Protein AF-A0A376YL29-F1 (afdb_monomer_lite)

Structure (mmCIF, N/CA/C/O backbone):
data_AF-A0A376YL29-F1
#
_entry.id   AF-A0A376YL29-F1
#
loop_
_atom_site.group_PDB
_atom_site.id
_atom_site.type_symbol
_atom_site.label_atom_id
_atom_site.label_alt_id
_atom_site.label_comp_id
_atom_site.label_asym_id
_atom_site.label_entity_id
_atom_site.label_seq_id
_atom_site.pdbx_PDB_ins_code
_atom_site.Cartn_x
_atom_site.Cartn_y
_atom_site.Cartn_z
_atom_site.occupancy
_atom_site.B_iso_or_equiv
_atom_site.auth_seq_id
_atom_site.auth_comp_id
_atom_site.auth_asym_id
_atom_site.auth_atom_id
_atom_site.pdbx_PDB_model_num
ATOM 1 N N . MET A 1 1 ? 11.051 -0.601 -10.363 1.00 62.66 1 MET A N 1
ATOM 2 C CA . MET A 1 1 ? 10.315 0.545 -9.777 1.00 62.66 1 MET A CA 1
ATOM 3 C C . MET A 1 1 ? 11.108 1.098 -8.595 1.00 62.66 1 MET A C 1
ATOM 5 O O . MET A 1 1 ? 11.538 0.304 -7.768 1.00 62.66 1 MET A O 1
ATOM 9 N N . ARG A 1 2 ? 11.377 2.409 -8.527 1.00 68.88 2 ARG A N 1
ATOM 10 C CA . ARG A 1 2 ? 12.090 3.039 -7.397 1.00 68.88 2 ARG A CA 1
ATOM 11 C C . ARG A 1 2 ? 11.069 3.792 -6.542 1.00 68.88 2 ARG A C 1
ATOM 13 O O . ARG A 1 2 ? 10.361 4.634 -7.085 1.00 68.88 2 ARG A O 1
ATOM 20 N N . LEU A 1 3 ? 10.995 3.483 -5.246 1.00 71.62 3 LEU A N 1
ATOM 21 C CA . LEU A 1 3 ? 10.178 4.260 -4.308 1.00 71.62 3 LEU A CA 1
ATOM 22 C C . LEU A 1 3 ? 10.707 5.698 -4.236 1.00 71.62 3 LEU A C 1
ATOM 24 O O . LEU A 1 3 ? 11.918 5.931 -4.365 1.00 71.62 3 LEU A O 1
ATOM 28 N N . ASP A 1 4 ? 9.805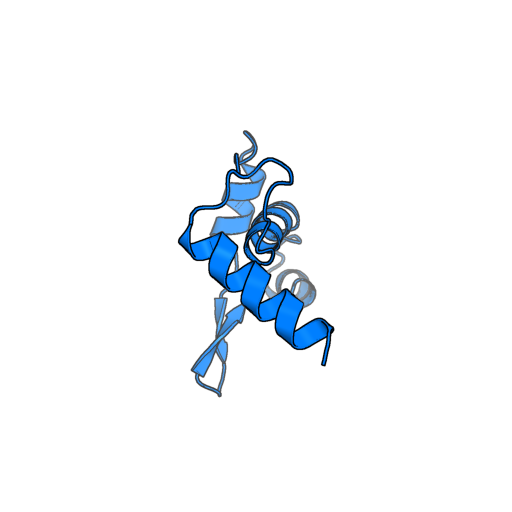 6.658 -4.075 1.00 77.56 4 ASP A N 1
ATOM 29 C CA . ASP A 1 4 ? 10.169 8.044 -3.842 1.00 77.56 4 ASP A CA 1
ATOM 30 C C . ASP A 1 4 ? 10.971 8.159 -2.536 1.00 77.56 4 ASP A C 1
ATOM 32 O O . ASP A 1 4 ? 10.967 7.277 -1.677 1.00 77.56 4 ASP A O 1
ATOM 36 N N . LYS A 1 5 ? 11.755 9.232 -2.413 1.00 79.19 5 LYS A N 1
ATOM 37 C CA . LYS A 1 5 ? 12.601 9.444 -1.228 1.00 79.19 5 LYS A CA 1
ATOM 38 C C . LYS A 1 5 ? 11.810 9.987 -0.031 1.00 79.19 5 LYS A C 1
ATOM 40 O O . LYS A 1 5 ? 12.409 10.182 1.024 1.00 79.19 5 LYS A O 1
ATOM 45 N N . GLY A 1 6 ? 10.534 10.320 -0.222 1.00 80.81 6 GLY A N 1
ATOM 46 C CA . GLY A 1 6 ? 9.670 10.853 0.815 1.00 80.81 6 GLY A CA 1
ATOM 47 C C . GLY A 1 6 ? 9.203 9.760 1.770 1.00 80.81 6 GLY A C 1
ATOM 48 O O . GLY A 1 6 ? 9.235 8.570 1.469 1.00 80.81 6 GLY A O 1
ATOM 49 N N . ASN A 1 7 ? 8.762 10.179 2.955 1.00 89.06 7 ASN A N 1
ATOM 50 C CA . ASN A 1 7 ? 8.168 9.264 3.931 1.00 89.06 7 ASN A CA 1
ATOM 51 C C . ASN A 1 7 ? 6.671 9.029 3.677 1.00 89.06 7 ASN A C 1
ATOM 53 O O . ASN A 1 7 ? 6.096 8.140 4.297 1.00 89.06 7 ASN A O 1
ATOM 57 N N . GLU A 1 8 ? 6.051 9.807 2.785 1.00 89.94 8 GLU A N 1
ATOM 58 C CA . GLU A 1 8 ? 4.605 9.807 2.530 1.00 89.94 8 GLU A CA 1
ATOM 59 C C . GLU A 1 8 ? 4.125 8.433 2.061 1.00 89.94 8 GLU A C 1
ATOM 61 O O . GLU A 1 8 ? 3.239 7.851 2.678 1.00 89.94 8 GLU A O 1
ATOM 66 N N . THR A 1 9 ? 4.792 7.840 1.067 1.00 91.62 9 THR A N 1
ATOM 67 C CA . THR A 1 9 ? 4.446 6.502 0.565 1.00 91.62 9 THR A CA 1
ATOM 68 C C . THR A 1 9 ? 4.538 5.429 1.646 1.00 91.62 9 THR A C 1
ATOM 70 O O . THR A 1 9 ? 3.671 4.563 1.734 1.00 91.62 9 THR A O 1
ATOM 73 N N . ILE A 1 10 ? 5.576 5.472 2.489 1.00 91.25 10 ILE A N 1
ATOM 74 C CA . ILE A 1 10 ? 5.745 4.504 3.583 1.00 91.25 10 ILE A CA 1
ATOM 75 C C . ILE A 1 10 ? 4.632 4.687 4.616 1.00 91.25 10 ILE A C 1
ATOM 77 O O . ILE A 1 10 ? 4.055 3.709 5.095 1.00 91.25 10 ILE A O 1
ATOM 81 N N . GLU A 1 11 ? 4.325 5.935 4.958 1.00 93.06 11 GLU A N 1
ATOM 82 C CA . GLU A 1 11 ? 3.281 6.260 5.916 1.00 93.06 11 GLU A CA 1
ATOM 83 C C . GLU A 1 11 ? 1.904 5.799 5.423 1.00 93.06 11 GLU A C 1
ATOM 85 O O . GLU A 1 11 ? 1.190 5.129 6.173 1.00 93.06 11 GLU A O 1
ATOM 90 N N . GLU A 1 12 ? 1.565 6.083 4.166 1.00 94.06 12 GLU A N 1
ATOM 91 C CA . GLU A 1 12 ? 0.330 5.633 3.524 1.00 94.06 12 GLU A CA 1
ATOM 92 C C . GLU A 1 12 ? 0.246 4.104 3.482 1.00 94.06 12 GLU A C 1
ATOM 94 O O . GLU A 1 12 ? -0.719 3.531 3.992 1.00 94.06 12 GLU A O 1
ATOM 99 N N . ALA A 1 13 ? 1.285 3.435 2.965 1.00 92.81 13 ALA A N 1
ATOM 100 C CA . ALA A 1 13 ? 1.339 1.978 2.838 1.00 92.81 13 ALA A CA 1
ATOM 101 C C . ALA A 1 13 ? 1.178 1.267 4.191 1.00 92.81 13 ALA A C 1
ATOM 103 O O . ALA A 1 13 ? 0.475 0.262 4.298 1.00 92.81 13 ALA A O 1
ATOM 104 N N . SER A 1 14 ? 1.788 1.808 5.251 1.00 93.38 14 SER A N 1
ATOM 105 C CA . SER A 1 14 ? 1.725 1.229 6.600 1.00 93.38 14 SER A CA 1
ATOM 106 C C . SER A 1 14 ? 0.335 1.298 7.245 1.00 93.38 14 SER A C 1
ATOM 108 O O . SER A 1 14 ? 0.047 0.540 8.171 1.00 93.38 14 SER A O 1
ATOM 110 N N . LYS A 1 15 ? -0.528 2.206 6.773 1.00 94.62 15 LYS A N 1
ATOM 111 C CA . LYS A 1 15 ? -1.846 2.492 7.357 1.00 94.62 15 LYS A CA 1
ATOM 112 C C . LYS A 1 15 ? -3.003 1.919 6.545 1.00 94.62 15 LYS A C 1
ATOM 114 O O . LYS A 1 15 ? -4.153 2.129 6.933 1.00 94.62 15 LYS A O 1
ATOM 119 N N . ILE A 1 16 ? -2.729 1.203 5.452 1.00 95.56 16 ILE A N 1
ATOM 120 C CA . ILE A 1 16 ? -3.764 0.630 4.589 1.00 95.56 16 ILE A CA 1
ATOM 121 C C . ILE A 1 16 ? -4.638 -0.354 5.382 1.00 95.56 16 ILE A C 1
ATOM 123 O O . ILE A 1 16 ? -4.150 -1.397 5.825 1.00 95.56 16 ILE A O 1
ATOM 127 N N . PRO A 1 17 ? -5.945 -0.074 5.550 1.00 94.88 17 PRO A N 1
ATOM 128 C CA . PRO A 1 17 ? -6.845 -0.974 6.253 1.00 94.88 17 PRO A CA 1
ATOM 129 C C . PRO A 1 17 ? -7.247 -2.135 5.346 1.00 94.88 17 PRO A C 1
ATOM 131 O O . PRO A 1 17 ? -7.898 -1.942 4.311 1.00 94.88 17 PRO A O 1
ATOM 134 N N . VAL A 1 18 ? -6.906 -3.350 5.770 1.00 94.25 18 VAL A N 1
ATOM 135 C CA . VAL A 1 18 ? -7.222 -4.585 5.048 1.00 94.25 18 VAL A CA 1
ATOM 136 C C . VAL A 1 18 ? -7.942 -5.566 5.967 1.00 94.25 18 VAL A C 1
ATOM 138 O O . VAL A 1 18 ? -7.626 -5.676 7.150 1.00 94.25 18 VAL A O 1
ATOM 141 N N . GLY A 1 19 ? -8.925 -6.281 5.425 1.00 93.31 19 GLY A N 1
ATOM 142 C CA . GLY A 1 19 ? -9.639 -7.338 6.133 1.00 93.31 19 GLY A CA 1
ATOM 143 C C . GLY A 1 19 ? -10.121 -8.442 5.199 1.00 93.31 19 GLY A C 1
ATOM 144 O O . GLY A 1 19 ? -9.873 -8.410 3.995 1.00 93.31 19 GLY A O 1
ATOM 145 N N . ILE A 1 20 ? -10.833 -9.415 5.765 1.00 94.88 20 ILE A N 1
ATOM 146 C CA . ILE A 1 20 ? -11.454 -10.516 5.024 1.00 94.88 20 ILE A CA 1
ATOM 147 C C . ILE A 1 20 ? -12.962 -10.275 4.947 1.00 94.88 20 ILE A C 1
ATOM 149 O O . ILE A 1 20 ? -13.600 -9.971 5.957 1.00 94.88 20 ILE A O 1
ATOM 153 N N . ASN A 1 21 ? -13.540 -10.374 3.749 1.00 92.50 21 ASN A N 1
ATOM 154 C CA . ASN A 1 21 ? -14.987 -10.257 3.567 1.00 92.50 21 ASN A CA 1
ATOM 155 C C . ASN A 1 21 ? -15.717 -11.581 3.888 1.00 92.50 21 ASN A C 1
ATOM 157 O O . ASN A 1 21 ? -1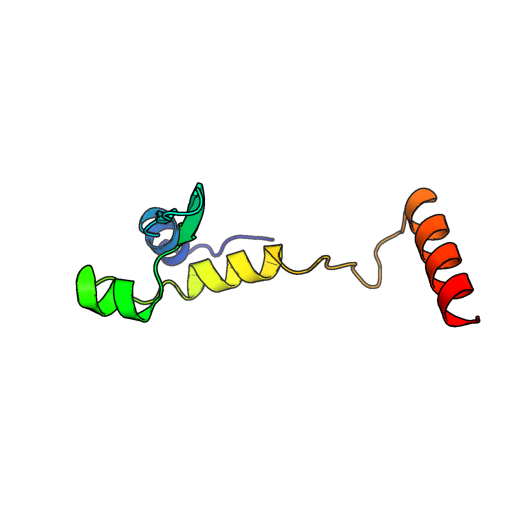5.097 -12.612 4.136 1.00 92.50 21 ASN A O 1
ATOM 161 N N . SER A 1 22 ? -17.052 -11.579 3.855 1.00 94.06 22 SER A N 1
ATOM 162 C CA . SER A 1 22 ? -17.867 -12.776 4.127 1.00 94.06 22 SER A CA 1
ATOM 163 C C . SER A 1 22 ? -17.658 -13.927 3.134 1.00 94.06 22 SER A C 1
ATOM 165 O O . SER A 1 22 ? -18.010 -15.060 3.444 1.00 94.06 22 SER A O 1
ATOM 167 N N . ALA A 1 23 ? -17.084 -13.651 1.961 1.00 95.50 23 ALA A N 1
ATOM 168 C CA . ALA A 1 23 ? -16.712 -14.649 0.963 1.00 95.50 23 ALA A CA 1
ATOM 169 C C . ALA A 1 23 ? -15.275 -15.180 1.150 1.00 95.50 23 ALA A C 1
ATOM 171 O O . ALA A 1 23 ? -14.799 -15.945 0.318 1.00 95.50 23 ALA A O 1
ATOM 172 N N . GLY A 1 24 ? -14.567 -14.774 2.212 1.00 94.56 24 GLY A N 1
ATOM 173 C CA . GLY A 1 24 ? -13.196 -15.212 2.482 1.00 94.56 24 GLY A CA 1
ATOM 174 C C . GLY A 1 24 ? -12.124 -14.500 1.651 1.00 94.56 24 GLY A C 1
ATOM 175 O O . GLY A 1 24 ? -10.981 -14.944 1.624 1.00 94.56 24 GLY A O 1
ATOM 176 N N . GLN A 1 25 ? -12.462 -13.401 0.972 1.00 93.56 25 GLN A 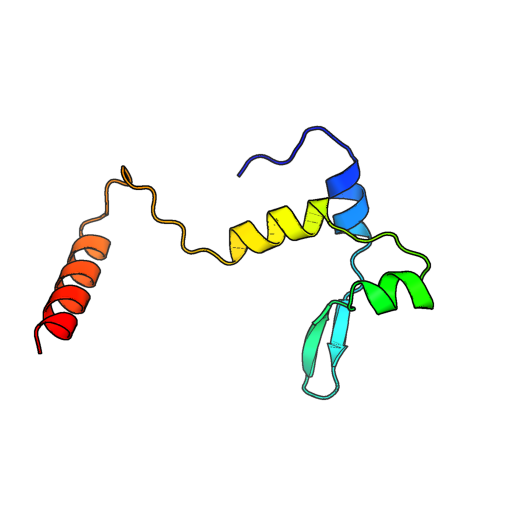N 1
ATOM 177 C CA . GLN A 1 25 ? -11.526 -12.666 0.120 1.00 93.56 25 GLN A CA 1
ATOM 178 C C . GLN A 1 25 ? -10.848 -11.533 0.888 1.00 93.56 25 GLN A C 1
ATOM 180 O O . GLN A 1 25 ? -11.500 -10.814 1.655 1.00 93.56 25 GLN A O 1
ATOM 185 N N . TRP A 1 26 ? -9.560 -11.327 0.609 1.00 92.88 26 TRP A N 1
ATOM 186 C CA . TRP A 1 26 ? -8.832 -10.130 1.017 1.00 92.88 26 TRP A CA 1
ATOM 187 C C . TRP A 1 26 ? -9.467 -8.894 0.385 1.00 92.88 26 TRP A C 1
ATOM 189 O O . TRP A 1 26 ? -9.641 -8.814 -0.830 1.00 92.88 26 TRP A O 1
ATOM 199 N N . LYS A 1 27 ? -9.837 -7.929 1.224 1.00 93.56 27 LYS A N 1
ATOM 200 C CA . LYS A 1 27 ? -10.478 -6.689 0.804 1.00 93.56 27 LYS A CA 1
ATOM 201 C C . LYS A 1 27 ? -9.824 -5.503 1.495 1.00 93.56 27 LYS A C 1
ATOM 203 O O . LYS A 1 27 ? -9.815 -5.408 2.722 1.00 93.56 27 LYS A O 1
ATOM 208 N N . VAL A 1 28 ? -9.331 -4.579 0.680 1.00 94.19 28 VAL A N 1
ATOM 209 C CA . VAL A 1 28 ? -8.882 -3.256 1.119 1.00 94.19 28 VAL A CA 1
ATOM 210 C C . VAL A 1 28 ? -10.104 -2.348 1.282 1.00 94.19 28 VAL A C 1
ATOM 212 O O . VAL A 1 28 ? -11.065 -2.430 0.509 1.00 94.19 28 VAL A O 1
ATOM 215 N N . MET A 1 29 ? -10.107 -1.508 2.316 1.00 94.75 29 MET A N 1
ATOM 216 C CA . MET A 1 29 ? -11.163 -0.511 2.527 1.00 94.75 29 MET A CA 1
ATOM 217 C C . MET A 1 29 ? -11.180 0.525 1.385 1.00 94.75 29 MET A C 1
ATOM 219 O O . MET A 1 29 ? -10.137 0.854 0.835 1.00 94.75 29 MET A O 1
ATOM 223 N N . SER A 1 30 ? -12.347 1.063 1.013 1.00 94.06 30 SER A N 1
ATOM 224 C CA . SER A 1 30 ? -12.410 2.126 -0.004 1.00 94.06 30 SER A CA 1
ATOM 225 C C . SER A 1 30 ? -11.905 3.463 0.549 1.00 94.06 30 SER A C 1
ATOM 227 O O . SER A 1 30 ? -12.075 3.742 1.735 1.00 94.06 30 SER A O 1
ATOM 229 N N . LYS A 1 31 ? -11.361 4.330 -0.317 1.00 93.06 31 LYS A N 1
ATOM 230 C CA . LYS A 1 31 ? -10.884 5.683 0.048 1.00 93.06 31 LYS A CA 1
ATOM 231 C C . LYS A 1 31 ? -11.916 6.491 0.830 1.00 93.06 31 LYS A C 1
ATOM 233 O O . LYS A 1 31 ? -11.604 7.115 1.842 1.00 93.06 31 LYS A O 1
ATOM 238 N N . GLU A 1 32 ? -13.168 6.441 0.379 1.00 94.81 32 GLU A N 1
ATOM 239 C CA . GLU A 1 32 ? -14.265 7.129 1.052 1.00 94.81 32 GLU A CA 1
ATOM 240 C C . GLU A 1 32 ? -14.468 6.640 2.487 1.00 94.81 32 GLU A C 1
ATOM 242 O O . GLU A 1 32 ? -14.643 7.451 3.397 1.00 94.81 32 GLU A O 1
ATOM 247 N N . ASP A 1 33 ? -14.437 5.323 2.695 1.00 94.94 33 ASP A N 1
ATOM 248 C CA . ASP A 1 33 ? -14.613 4.723 4.013 1.00 94.94 33 ASP A CA 1
ATOM 249 C C . ASP A 1 33 ? -13.400 4.973 4.910 1.00 94.94 33 ASP A C 1
ATOM 251 O O . ASP A 1 33 ? -13.585 5.264 6.091 1.00 94.94 33 ASP A O 1
ATOM 255 N N . MET A 1 34 ? -12.180 4.950 4.362 1.00 95.31 34 MET A N 1
ATOM 256 C CA . MET A 1 34 ? -10.969 5.318 5.102 1.00 95.31 34 MET A CA 1
ATOM 257 C C . MET A 1 34 ? -11.094 6.736 5.673 1.00 95.31 34 MET A C 1
ATOM 259 O O . MET A 1 34 ? -10.847 6.958 6.863 1.00 95.31 34 MET A O 1
ATOM 263 N N . LYS A 1 35 ? -11.570 7.687 4.857 1.00 94.75 35 LYS A N 1
ATOM 264 C CA . LYS A 1 35 ? -11.769 9.069 5.298 1.00 94.75 35 LYS A CA 1
ATOM 265 C C . LYS A 1 35 ? -12.910 9.203 6.302 1.00 94.75 35 LYS A C 1
ATOM 267 O O . LYS A 1 35 ? -12.733 9.839 7.338 1.00 94.75 35 LYS A O 1
ATOM 272 N N . LYS A 1 36 ? -14.072 8.609 6.015 1.00 96.44 36 LYS A N 1
ATOM 273 C CA . LYS A 1 36 ? -15.286 8.742 6.841 1.00 96.44 36 LYS A CA 1
ATOM 274 C C . LYS A 1 36 ? -15.164 8.032 8.194 1.00 96.44 36 LYS A C 1
ATOM 276 O O . LYS A 1 36 ? -15.633 8.565 9.193 1.00 96.44 36 LYS A O 1
ATOM 281 N N . LYS A 1 37 ? -14.570 6.834 8.231 1.00 95.62 37 LYS A N 1
ATOM 282 C CA . LYS A 1 37 ? -14.572 5.952 9.414 1.00 95.62 37 LYS A CA 1
ATOM 283 C C . LYS A 1 37 ? -13.294 6.044 10.242 1.00 95.62 37 LYS A C 1
ATOM 285 O O . LYS A 1 37 ? -13.363 5.888 11.455 1.00 95.62 37 LYS A O 1
ATOM 290 N N . LEU A 1 38 ? -12.147 6.279 9.603 1.00 94.62 38 LEU A N 1
ATOM 291 C CA . LEU A 1 38 ? -10.833 6.251 10.260 1.00 94.62 38 LEU A CA 1
ATOM 292 C C . LEU A 1 38 ? -10.123 7.612 10.243 1.00 94.62 38 LEU A C 1
ATOM 294 O O . LEU A 1 38 ? -9.044 7.744 10.812 1.00 94.62 38 LEU A O 1
ATOM 298 N N . ASN A 1 39 ? -10.717 8.623 9.595 1.00 94.12 39 ASN A N 1
ATOM 299 C CA . ASN A 1 39 ? -10.109 9.934 9.354 1.00 94.12 39 ASN A CA 1
ATOM 300 C C . ASN A 1 39 ? -8.712 9.855 8.704 1.00 94.12 39 ASN A C 1
ATOM 302 O O . ASN A 1 39 ? -7.877 10.742 8.883 1.00 94.12 39 ASN A O 1
ATOM 306 N N . LEU A 1 40 ? -8.465 8.802 7.925 1.00 93.50 40 LEU A N 1
ATOM 307 C CA . LEU A 1 40 ? -7.251 8.672 7.127 1.00 93.50 40 LEU A CA 1
ATOM 308 C C . LEU A 1 40 ? -7.374 9.531 5.863 1.00 93.50 40 LEU A C 1
ATOM 310 O O . LEU A 1 40 ? -8.473 9.737 5.343 1.00 93.50 40 LEU A O 1
ATOM 314 N N . HIS A 1 41 ? -6.255 10.080 5.396 1.00 92.00 41 HIS A N 1
ATOM 315 C CA . HIS A 1 41 ? -6.196 10.718 4.081 1.00 92.00 41 HIS A CA 1
ATOM 316 C C . HIS A 1 41 ? -6.224 9.652 2.977 1.00 92.00 41 HIS A C 1
ATOM 318 O O . HIS A 1 41 ? -6.052 8.463 3.250 1.00 92.00 41 HIS A O 1
ATOM 324 N N . SER A 1 42 ? -6.499 10.079 1.743 1.00 92.62 42 SER A N 1
ATOM 325 C CA . SER A 1 42 ? -6.439 9.182 0.587 1.00 92.62 42 SER A CA 1
ATOM 326 C C . SER A 1 42 ? -4.991 8.730 0.372 1.00 92.62 42 SER A C 1
ATOM 328 O O . SER A 1 42 ? -4.131 9.606 0.331 1.00 92.62 42 SER A O 1
ATOM 330 N N . PRO A 1 43 ? -4.709 7.422 0.238 1.00 95.00 43 PRO A N 1
ATOM 331 C CA . PRO A 1 43 ? -3.354 6.910 0.059 1.00 95.00 43 PRO A CA 1
ATOM 332 C C . PRO A 1 43 ? -2.926 6.968 -1.418 1.00 95.00 43 PRO A C 1
ATOM 334 O O . PRO A 1 43 ? -2.696 5.944 -2.061 1.00 95.00 43 PRO A O 1
ATOM 337 N N . ASP A 1 44 ? -2.928 8.165 -2.005 1.00 93.44 44 ASP A N 1
ATOM 338 C CA . ASP A 1 44 ? -2.750 8.332 -3.452 1.00 93.44 44 ASP A CA 1
ATOM 339 C C . ASP A 1 44 ? -1.317 8.014 -3.916 1.00 93.44 44 ASP A C 1
ATOM 341 O O . ASP A 1 44 ? -1.125 7.511 -5.031 1.00 93.44 44 ASP A O 1
ATOM 345 N N . HIS A 1 45 ? -0.311 8.247 -3.064 1.00 92.19 45 HIS A N 1
ATOM 346 C CA . HIS A 1 45 ? 1.067 7.877 -3.377 1.00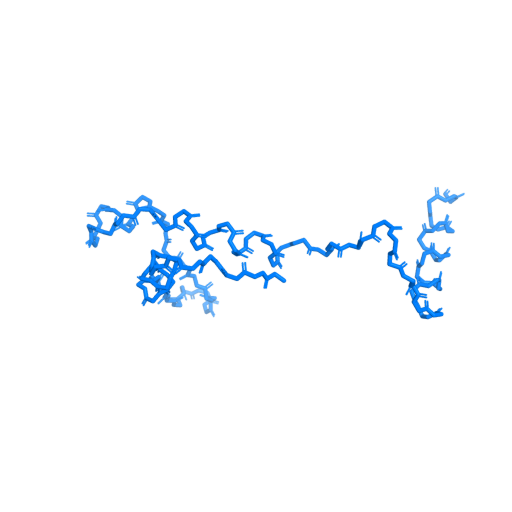 92.19 45 HIS A CA 1
ATOM 347 C C . HIS A 1 45 ? 1.197 6.357 -3.416 1.00 92.19 45 HIS A C 1
ATOM 349 O O . HIS A 1 45 ? 1.683 5.803 -4.402 1.00 92.19 45 HIS A O 1
ATOM 355 N N . TRP A 1 46 ? 0.689 5.666 -2.395 1.00 93.00 46 TRP A N 1
ATOM 356 C CA . TRP A 1 46 ? 0.708 4.207 -2.349 1.00 93.00 46 TRP A CA 1
ATOM 357 C C . TRP A 1 46 ? -0.096 3.559 -3.486 1.00 93.00 46 TRP A C 1
ATOM 359 O O . TRP A 1 46 ? 0.380 2.607 -4.112 1.00 93.00 46 TRP A O 1
ATOM 369 N N . ASP A 1 47 ? -1.274 4.090 -3.815 1.00 91.25 47 ASP A N 1
ATOM 370 C CA . ASP A 1 47 ? -2.089 3.585 -4.924 1.00 91.25 47 ASP A CA 1
ATOM 371 C C . ASP A 1 47 ? -1.348 3.653 -6.264 1.00 91.25 47 ASP A C 1
ATOM 373 O O . ASP A 1 47 ? -1.444 2.725 -7.067 1.00 91.25 47 ASP A O 1
ATOM 377 N N . THR A 1 48 ? -0.560 4.708 -6.494 1.00 89.62 48 THR A N 1
ATOM 378 C CA . THR A 1 48 ? 0.266 4.845 -7.706 1.00 89.62 48 THR A CA 1
ATOM 379 C C . THR A 1 48 ? 1.237 3.670 -7.855 1.00 89.62 48 THR A C 1
ATOM 381 O O . THR A 1 48 ? 1.373 3.108 -8.943 1.00 89.62 48 THR A O 1
ATOM 384 N N . TYR A 1 49 ? 1.870 3.243 -6.758 1.00 88.75 49 TYR A N 1
ATOM 385 C CA . TYR A 1 49 ? 2.736 2.062 -6.748 1.00 88.75 49 TYR A CA 1
ATOM 386 C C . TYR A 1 49 ? 1.945 0.761 -6.940 1.00 88.75 49 TYR A C 1
ATOM 388 O O . TYR A 1 49 ? 2.410 -0.131 -7.649 1.00 88.75 49 TYR A O 1
ATOM 396 N N . CYS A 1 50 ? 0.739 0.656 -6.372 1.00 89.00 50 CYS A N 1
ATOM 397 C CA . CYS A 1 50 ? -0.136 -0.501 -6.583 1.00 89.00 50 CYS A CA 1
ATOM 398 C C . CYS A 1 50 ? -0.535 -0.665 -8.054 1.00 89.00 50 CYS A C 1
ATOM 400 O O . CYS A 1 50 ? -0.519 -1.781 -8.565 1.00 89.00 50 CYS A O 1
ATOM 402 N N . PHE A 1 51 ? -0.848 0.428 -8.757 1.00 86.62 51 PHE A N 1
ATOM 403 C CA . PHE A 1 51 ? -1.205 0.375 -10.178 1.00 86.62 51 PHE A CA 1
ATOM 404 C C . PHE A 1 51 ? -0.070 -0.149 -11.053 1.00 86.62 51 PHE A C 1
ATOM 406 O O . PHE A 1 51 ? -0.324 -0.860 -12.022 1.00 86.62 51 PHE A O 1
ATOM 413 N N . ALA A 1 52 ? 1.179 0.132 -10.690 1.00 82.25 52 ALA A N 1
ATOM 414 C CA . ALA A 1 52 ? 2.326 -0.409 -11.404 1.00 82.25 52 ALA A CA 1
ATOM 415 C C . ALA A 1 52 ? 2.475 -1.936 -11.246 1.00 82.25 52 ALA A C 1
ATOM 417 O O . ALA A 1 52 ? 3.184 -2.547 -12.036 1.00 82.25 52 ALA A O 1
ATOM 418 N N . MET A 1 53 ? 1.797 -2.553 -10.271 1.00 82.38 53 MET A N 1
ATOM 419 C CA . MET A 1 53 ? 1.714 -4.013 -10.122 1.00 82.38 53 MET A CA 1
ATOM 420 C C . MET A 1 53 ? 0.545 -4.632 -10.905 1.00 82.38 53 MET A C 1
ATOM 422 O O . MET A 1 53 ? 0.420 -5.851 -10.933 1.00 82.38 53 MET A O 1
ATOM 426 N N . LEU A 1 54 ? -0.339 -3.817 -11.496 1.00 80.31 54 LEU A N 1
ATOM 427 C CA . LEU A 1 54 ? -1.459 -4.297 -12.315 1.00 80.31 54 LEU A CA 1
ATOM 428 C C . LEU A 1 54 ? -1.108 -4.406 -13.800 1.00 80.31 54 LEU A C 1
ATOM 430 O O . LEU A 1 54 ? -1.874 -4.997 -14.557 1.00 80.31 54 LEU A O 1
ATOM 434 N N . ALA A 1 55 ? -0.001 -3.803 -14.226 1.00 67.25 55 ALA A N 1
ATOM 435 C CA . ALA A 1 55 ? 0.448 -3.859 -15.605 1.00 67.25 55 ALA A CA 1
ATOM 436 C C . ALA A 1 55 ? 1.527 -4.938 -15.754 1.00 67.25 55 ALA A C 1
ATOM 438 O O . ALA A 1 55 ? 2.595 -4.813 -15.154 1.00 67.25 55 ALA A O 1
ATOM 439 N N . ASP A 1 56 ? 1.285 -5.923 -16.622 1.00 65.81 56 ASP A N 1
ATOM 440 C CA . ASP A 1 56 ? 2.348 -6.721 -17.247 1.00 65.81 56 ASP A CA 1
ATOM 441 C C . ASP A 1 56 ? 3.083 -5.819 -18.247 1.00 65.81 56 ASP A C 1
ATOM 443 O O . ASP A 1 56 ? 2.878 -5.861 -19.460 1.00 65.81 56 ASP A O 1
ATOM 447 N N . TYR A 1 57 ? 3.850 -4.871 -17.716 1.00 64.50 57 TYR A N 1
ATOM 448 C CA . TYR A 1 57 ? 4.608 -3.939 -18.531 1.00 64.50 57 TYR A CA 1
ATOM 449 C C . TYR A 1 57 ? 5.766 -4.685 -19.199 1.00 64.50 57 TYR A C 1
ATOM 451 O O . TYR A 1 57 ? 6.743 -5.007 -18.528 1.00 64.50 57 TYR A O 1
ATOM 459 N N . VAL A 1 58 ? 5.655 -4.897 -20.512 1.00 64.06 58 VAL A N 1
ATOM 460 C CA . VAL A 1 58 ? 6.739 -5.342 -21.399 1.00 64.06 58 VAL A CA 1
ATOM 461 C C . VAL A 1 58 ? 7.413 -4.086 -21.975 1.00 64.06 58 VAL A C 1
ATOM 463 O O . VAL A 1 58 ? 6.784 -3.360 -22.755 1.00 64.06 58 VAL A O 1
ATOM 466 N N . PRO A 1 59 ? 8.650 -3.739 -21.571 1.00 65.44 59 PRO A N 1
ATOM 467 C CA . PRO A 1 59 ? 9.414 -2.671 -22.199 1.00 65.44 59 PRO A CA 1
ATOM 468 C C . PRO A 1 59 ? 9.537 -2.882 -23.712 1.00 65.44 59 PRO A C 1
ATOM 470 O O . PRO A 1 59 ? 9.798 -3.985 -24.173 1.00 65.44 59 PRO A O 1
ATOM 473 N N . GLN A 1 60 ? 9.440 -1.801 -24.489 1.00 61.00 60 GLN A N 1
ATOM 474 C CA . GLN A 1 60 ? 9.612 -1.856 -25.948 1.00 61.00 60 GLN A CA 1
ATOM 475 C C . GLN A 1 60 ? 10.971 -2.450 -26.372 1.00 61.00 60 GLN A C 1
ATOM 477 O O . GLN A 1 60 ? 11.055 -3.095 -27.412 1.00 61.00 60 GLN A O 1
ATOM 482 N N . ASP A 1 61 ? 12.011 -2.237 -25.560 1.00 69.56 61 ASP A N 1
ATOM 483 C CA . ASP A 1 61 ? 13.365 -2.756 -25.783 1.00 69.56 61 ASP A CA 1
ATOM 484 C C . ASP A 1 61 ? 13.677 -3.985 -24.902 1.00 69.56 61 ASP A C 1
ATOM 486 O O . ASP A 1 61 ? 14.848 -4.309 -24.684 1.00 69.56 61 ASP A O 1
ATOM 490 N N . GLU A 1 62 ? 12.664 -4.641 -24.321 1.00 68.00 62 GLU A N 1
ATOM 491 C CA . GLU A 1 62 ? 12.882 -5.888 -23.588 1.00 68.00 62 GLU A CA 1
ATOM 492 C C . GLU A 1 62 ? 13.361 -6.959 -24.567 1.00 68.00 62 GLU A C 1
ATOM 494 O O . GLU A 1 62 ? 12.691 -7.288 -25.546 1.00 68.00 62 GLU A O 1
ATOM 499 N N . VAL A 1 63 ? 14.565 -7.478 -24.321 1.00 63.75 63 VAL A N 1
ATOM 500 C CA . VAL A 1 63 ? 15.073 -8.636 -25.051 1.00 63.75 63 VAL A CA 1
ATOM 501 C C . VAL A 1 63 ? 14.284 -9.834 -24.543 1.00 63.75 63 VAL A C 1
ATOM 503 O O . VAL A 1 63 ? 14.615 -10.397 -23.500 1.00 63.75 63 VAL A O 1
ATOM 506 N N . LEU A 1 64 ? 13.213 -10.153 -25.266 1.00 61.59 64 LEU A N 1
ATOM 507 C CA . LEU A 1 64 ? 12.376 -11.321 -25.036 1.00 61.59 64 LEU A CA 1
ATOM 508 C C . LEU A 1 64 ? 13.251 -12.577 -24.977 1.00 61.59 64 LEU A C 1
ATOM 510 O O . LEU A 1 64 ? 14.191 -12.747 -25.760 1.00 61.59 64 LEU A O 1
ATOM 514 N N . SER A 1 65 ? 12.972 -13.448 -24.014 1.00 66.25 65 SER A N 1
ATOM 515 C CA . SER A 1 65 ? 13.570 -14.775 -24.001 1.00 66.25 65 SER A CA 1
ATOM 516 C C . SER A 1 65 ? 12.965 -15.627 -25.126 1.00 66.25 65 SER A C 1
ATOM 518 O O . SER A 1 65 ? 11.897 -15.321 -25.653 1.00 66.25 65 SER A O 1
ATOM 520 N N . VAL A 1 66 ? 13.615 -16.738 -25.485 1.00 67.69 66 VAL A N 1
ATOM 521 C CA . VAL A 1 66 ? 13.092 -17.678 -26.503 1.00 67.69 66 VAL A CA 1
ATOM 522 C C . VAL A 1 66 ? 11.701 -18.220 -26.118 1.00 67.69 66 VAL A C 1
ATOM 524 O O . VAL A 1 66 ? 10.904 -18.577 -26.980 1.00 67.69 66 VAL A O 1
ATOM 527 N N . GLU A 1 67 ? 11.395 -18.276 -24.820 1.00 65.50 67 GLU A N 1
ATOM 528 C CA . GLU A 1 67 ? 10.092 -18.708 -24.299 1.00 65.50 67 GLU A CA 1
ATOM 529 C C . GLU A 1 67 ? 9.003 -17.646 -24.521 1.00 65.50 67 GLU A C 1
ATOM 531 O O . GLU A 1 67 ? 7.855 -18.000 -24.796 1.00 65.50 67 GLU A O 1
ATOM 536 N N . ASP A 1 68 ? 9.366 -16.362 -24.485 1.00 68.06 68 ASP A N 1
ATOM 537 C CA . ASP A 1 68 ? 8.451 -15.250 -24.757 1.00 68.06 68 ASP A CA 1
ATOM 538 C C . ASP A 1 68 ? 8.154 -15.121 -26.264 1.00 68.06 68 ASP A C 1
ATOM 540 O O . ASP A 1 68 ? 7.020 -14.835 -26.648 1.00 68.06 68 ASP A O 1
ATOM 544 N N . GLU A 1 69 ? 9.133 -15.406 -27.135 1.00 70.69 69 GLU A N 1
ATOM 545 C CA . GLU A 1 69 ? 8.933 -15.456 -28.596 1.00 70.69 69 GLU A CA 1
ATOM 546 C C . GLU A 1 69 ? 7.863 -16.490 -28.991 1.00 70.69 69 GLU A C 1
ATOM 548 O O . GLU A 1 69 ? 6.990 -16.204 -29.812 1.00 70.69 69 GLU A O 1
ATOM 553 N N . ALA A 1 70 ? 7.862 -17.664 -28.348 1.00 74.56 70 ALA A N 1
ATOM 554 C CA . ALA A 1 70 ? 6.883 -18.717 -28.619 1.00 74.56 70 ALA A CA 1
ATOM 555 C C . ALA A 1 70 ? 5.441 -18.309 -28.254 1.00 74.56 70 ALA A C 1
ATOM 557 O O . ALA A 1 70 ? 4.501 -18.676 -28.962 1.00 74.56 70 ALA A O 1
ATOM 558 N N . GLN A 1 71 ? 5.255 -17.532 -27.180 1.00 72.81 71 GLN A N 1
ATOM 559 C CA . GLN A 1 71 ? 3.935 -17.018 -26.790 1.00 72.81 71 GLN A CA 1
ATOM 560 C C . GLN A 1 71 ? 3.427 -15.944 -27.757 1.00 72.81 71 GLN A C 1
ATOM 562 O O . GLN A 1 71 ? 2.230 -15.885 -28.047 1.00 72.81 71 GLN A O 1
ATOM 567 N N . VAL A 1 72 ? 4.327 -15.105 -28.281 1.00 74.88 72 VAL A N 1
ATOM 568 C CA . VAL A 1 72 ? 3.983 -14.101 -29.296 1.0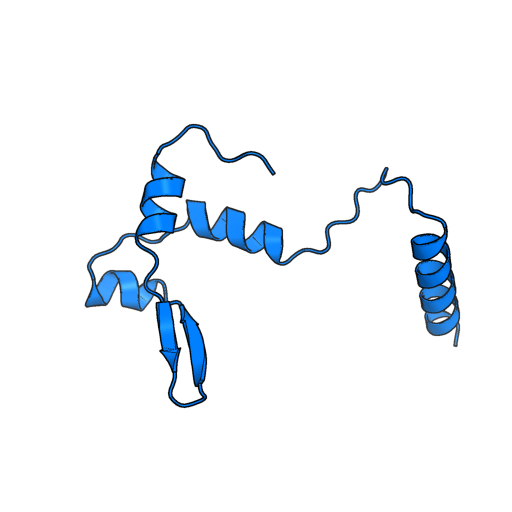0 74.88 72 VAL A CA 1
ATOM 569 C C . VAL A 1 72 ? 3.543 -14.777 -30.594 1.00 74.88 72 VAL A C 1
ATOM 571 O O . VAL A 1 72 ? 2.518 -14.392 -31.156 1.00 74.88 72 VAL A O 1
ATOM 574 N N . ASP A 1 73 ? 4.260 -15.809 -31.040 1.00 80.25 73 ASP A N 1
ATOM 575 C CA . ASP A 1 73 ? 3.903 -16.571 -32.241 1.00 80.25 73 ASP A CA 1
ATOM 576 C C . ASP A 1 73 ? 2.539 -17.268 -32.102 1.00 80.25 73 ASP A C 1
ATOM 578 O O . ASP A 1 73 ? 1.732 -17.240 -33.034 1.00 80.25 73 ASP A O 1
ATOM 582 N N . GLU A 1 74 ? 2.237 -17.837 -30.930 1.00 81.38 74 GLU A N 1
ATOM 583 C CA . GLU A 1 74 ? 0.929 -18.437 -30.635 1.00 81.38 74 GLU A CA 1
ATOM 584 C C . GLU A 1 74 ? -0.201 -17.392 -30.677 1.00 81.38 74 GLU A C 1
ATOM 586 O O . GLU A 1 74 ? -1.232 -17.605 -31.322 1.00 81.38 74 GLU A O 1
ATOM 591 N N . ALA A 1 75 ? 0.004 -16.228 -30.053 1.00 74.88 75 ALA A N 1
ATOM 592 C CA . ALA A 1 75 ? -0.972 -15.141 -30.056 1.00 74.88 75 ALA A CA 1
ATOM 593 C C . ALA A 1 75 ? -1.193 -14.551 -31.463 1.00 74.88 75 ALA A C 1
ATOM 595 O O . ALA A 1 75 ? -2.325 -14.229 -31.833 1.00 74.88 75 ALA A O 1
ATOM 596 N N . LEU A 1 76 ? -0.129 -14.432 -32.267 1.00 83.62 76 LEU A N 1
ATOM 597 C CA . LEU A 1 76 ? -0.205 -13.995 -33.663 1.00 83.62 76 LEU A CA 1
ATOM 598 C C . LEU A 1 76 ? -0.922 -15.020 -34.545 1.00 83.62 76 LEU A C 1
ATOM 600 O O . LEU A 1 76 ? -1.663 -14.622 -35.444 1.00 83.62 76 LEU A O 1
ATOM 604 N N . ALA A 1 77 ? -0.731 -16.318 -34.305 1.00 89.06 77 ALA A N 1
ATOM 605 C CA . ALA A 1 77 ? -1.461 -17.361 -35.015 1.00 89.06 77 ALA A CA 1
ATOM 606 C C . ALA A 1 77 ? -2.967 -17.281 -34.719 1.00 89.06 77 ALA A C 1
ATOM 608 O O . ALA A 1 77 ? -3.761 -17.282 -35.656 1.00 89.06 77 ALA A O 1
ATOM 609 N N . TRP A 1 78 ? -3.351 -17.104 -33.449 1.00 82.62 78 TRP A N 1
ATOM 610 C CA . TRP A 1 78 ? -4.753 -16.946 -33.041 1.00 82.62 78 TRP A CA 1
ATOM 611 C C . TRP A 1 78 ? -5.432 -15.710 -33.653 1.00 82.62 78 TRP A C 1
ATOM 613 O O . TRP A 1 78 ? -6.591 -15.769 -34.044 1.00 82.62 78 TRP A O 1
ATOM 623 N N . LEU A 1 79 ? -4.715 -14.588 -33.773 1.00 77.06 79 LEU A N 1
ATOM 624 C CA . LEU A 1 79 ? -5.234 -13.347 -34.372 1.00 77.06 79 LEU A CA 1
ATOM 625 C C . LEU A 1 79 ? -5.494 -13.437 -35.884 1.00 77.06 79 LEU A C 1
ATOM 627 O O . LEU A 1 79 ? -6.202 -12.588 -36.426 1.00 77.06 79 LEU A O 1
ATOM 631 N N . ASN A 1 80 ? -4.877 -14.408 -36.561 1.00 84.62 80 ASN A N 1
ATOM 632 C CA . ASN A 1 80 ? -4.996 -14.614 -38.004 1.00 84.62 80 ASN A CA 1
ATOM 633 C C . ASN A 1 80 ? -5.988 -15.736 -38.383 1.00 84.62 80 ASN A C 1
ATOM 635 O O . ASN A 1 80 ? -6.136 -16.014 -39.577 1.00 84.62 80 ASN A O 1
ATOM 639 N N . GLU A 1 81 ? -6.654 -16.358 -37.403 1.00 61.34 81 GLU A N 1
ATOM 640 C CA . GLU A 1 81 ? -7.831 -17.230 -37.591 1.00 61.34 81 GLU A CA 1
ATOM 641 C C . GLU A 1 81 ? -9.145 -16.429 -37.578 1.00 61.34 81 GLU A C 1
ATOM 643 O O . GLU A 1 81 ? -10.049 -16.788 -38.372 1.00 61.34 81 GLU A O 1
#

Organism: Escherichia coli (NCBI:txid562)

Foldseek 3Di:
DDQDPDCLLVVLVVPFDWDADPVRDIDTDDQVCCCVPVVDHRSVSNVVVVVVVVDPDDDPPPPDDPVRVVVVVVVVVVVVD

pLDDT: mean 84.01, std 11.6, range [61.0, 96.44]

Secondary structure (DSSP, 8-state)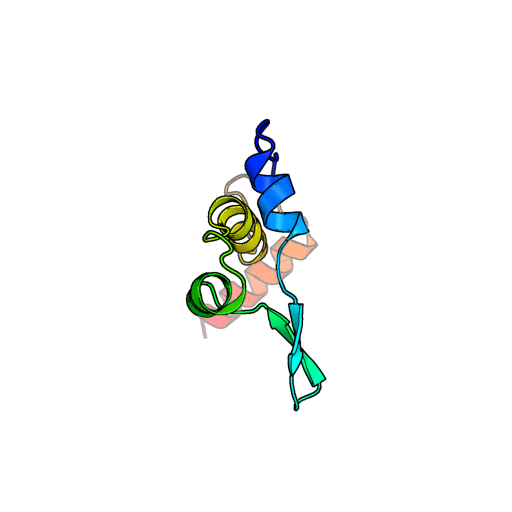:
----SSSHHHHHHHT--EEE-TTS-EEEPPHHHHHHHH-PPP-HHHHHHHHTTT-----TT----HHHHHHHHHHHHHHT-

Sequence (81 aa):
MRLDKGNETIEEASKIPVGINSAGQWKVMSKEDMKKKLNLHSPDHWDTYCFAMLADYVPQDEVLSVEDEAQVDEALAWLNE

Radius of gyration: 19.28 Å; chains: 1; bounding box: 33×30×48 Å